Protein 3CP3 (pdb70)

Organism: Corynebacterium diphtheriae (strain ATCC 700971 / NCTC 13129 / Biotype gravis) (NCBI:txid257309)

Foldseek 3Di:
DQKDWDDQVVQVVVVQVDQKKKKWWDQVPDIDIDIFGWHWDDPDPAIKIKTKDLPPPPPPNIFQWIKIKDWDVPLIKMKIFTWGKAWDDPPVVQVVRVVRDGDDDDPPRDITMIMTGTPDMIMMGGD

InterPro domains:
  IPR012349 FMN-binding split barrel [G3DSA:2.30.110.10] (1-145)
  IPR024747 Pyridoxamine 5'-phosphate oxidase-related [PF12900] (14-134)

Sequence (127 aa):
DPITILDSSDSLSRLSSSESVGRLVVHRRKDDDLDIFPVNNFVLDYYSAEQQPRVYFRTATKLFSVNLNSDVLFEVDRFDEGWSVVLKGNAYVVVRRDTEEARHADTLGLKPWLPTLKYNFVRIDVREEVSGRAFV

B-factor: mean 38.88, std 10.43, range [19.81, 74.17]

CATH classification: 2.30.110.10

Solvent-accessible surface area: 7978 Å² total; per-residue (Å²): 180,86,87,75,129,20,93,63,84,45,0,14,67,70,0,62,84,32,44,66,0,78,0,30,2,43,149,176,138,111,114,78,96,11,91,18,56,3,25,28,5,128,87,52,171,115,21,40,0,0,0,24,20,46,105,189,81,23,33,143,89,30,66,39,50,4,60,0,30,1,48,144,132,144,135,10,35,9,0,22,0,82,0,37,2,66,38,6,182,81,94,106,22,40,141,48,0,82,105,52,59,16,104,122,84,131,132,122,91,179,75,72,13,0,36,0,53,12,124,85,40,51,2,95,17,54,144

Nearest PDB structures (foldseek):
  3cp3-assembly1_A-2  TM=1.008E+00  e=2.432E-24  Corynebacterium diphtheriae NCTC 13129
  3fkh-assembly2_C  TM=8.692E-01  e=9.782E-15  Corynebacterium glutamicum ATCC 13032
  3fkh-assembly2_D  TM=8.714E-01  e=2.979E-14  Corynebacterium glutamicum ATCC 13032
  6eci-assembly6_L  TM=8.674E-01  e=3.032E-10  Mycolicibacterium smegmatis MC2 155
  6eci-assembly4_H  TM=8.537E-01  e=1.840E-09  Mycolicibacterium smegmatis MC2 155

Structure (mmCIF, N/CA/C/O backbone):
data_3CP3
#
_entry.id   3CP3
#
_cell.length_a   59.374
_cell.length_b   59.374
_cell.length_c   98.948
_cell.angle_alpha   90.00
_cell.angle_beta   90.00
_cell.angle_gamma   90.00
#
_symmetry.space_group_name_H-M   'I 41'
#
loop_
_entity.id
_entity.type
_entity.pdbx_description
1 polymer 'Uncharacterized protein'
2 non-polymer 'ACETIC ACID'
3 water water
#
loop_
_atom_site.group_PDB
_atom_site.id
_atom_site.type_symbol
_atom_site.label_atom_id
_atom_site.label_alt_id
_atom_site.label_comp_id
_atom_site.label_asym_id
_atom_site.label_entity_id
_atom_site.label_seq_id
_atom_site.pdbx_PDB_ins_code
_atom_site.Cartn_x
_atom_site.Cartn_y
_atom_site.Cartn_z
_atom_site.occupancy
_atom_site.B_iso_or_equiv
_atom_site.auth_seq_id
_atom_site.auth_comp_id
_atom_site.auth_asym_id
_atom_site.auth_atom_id
_atom_site.pdbx_PDB_model_num
ATOM 1 N N . ASP A 1 10 ? 4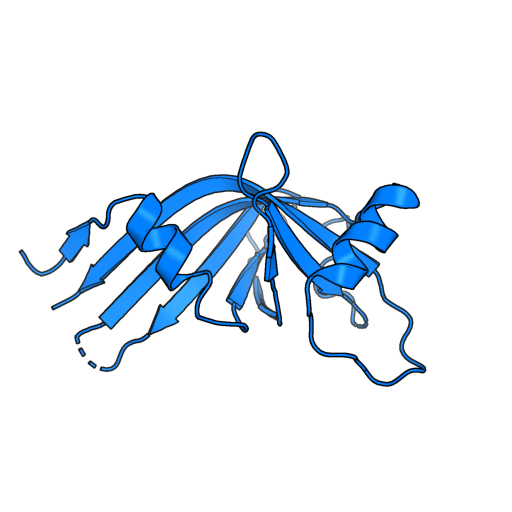1.117 14.043 21.674 1.00 62.78 7 ASP A N 1
ATOM 2 C CA . ASP A 1 10 ? 41.026 14.425 20.222 1.00 62.80 7 ASP A CA 1
ATOM 3 C C . ASP A 1 10 ? 42.198 13.833 19.451 1.00 61.84 7 ASP A C 1
ATOM 4 O O . ASP A 1 10 ? 41.983 13.131 18.456 1.00 62.11 7 ASP A O 1
ATOM 9 N N . PRO A 1 11 ? 43.446 14.119 19.900 1.00 60.87 8 PRO A N 1
ATOM 10 C CA . PRO A 1 11 ? 44.589 13.526 19.208 1.00 59.48 8 PRO A CA 1
ATOM 11 C C . PRO A 1 11 ? 44.824 12.050 19.561 1.00 57.87 8 PRO A C 1
ATOM 12 O O . PRO A 1 11 ? 45.612 11.391 18.877 1.00 57.83 8 PRO A O 1
ATOM 16 N N . ILE A 1 12 ? 44.176 11.551 20.620 1.00 55.58 9 ILE A N 1
ATOM 17 C CA . ILE A 1 12 ? 44.335 10.155 21.036 1.00 53.17 9 ILE A CA 1
ATOM 18 C C . ILE A 1 12 ? 43.003 9.412 20.962 1.00 51.00 9 ILE A C 1
ATOM 19 O O . ILE A 1 12 ? 42.027 9.766 21.649 1.00 51.71 9 ILE A O 1
ATOM 24 N N . THR A 1 13 ? 42.968 8.394 20.099 1.00 47.15 10 THR A N 1
ATOM 25 C CA . THR A 1 13 ? 41.794 7.550 19.954 1.00 42.70 10 THR A CA 1
ATOM 26 C C . THR A 1 13 ? 42.137 6.312 20.736 1.00 40.13 10 THR A C 1
ATOM 27 O O . THR A 1 13 ? 43.226 5.748 20.583 1.00 38.42 10 THR A O 1
ATOM 31 N N . ILE A 1 14 ? 41.234 5.901 21.609 1.00 37.14 11 ILE A N 1
ATOM 32 C CA . ILE A 1 14 ? 41.427 4.656 22.326 1.00 35.40 11 ILE A CA 1
ATOM 33 C C . ILE A 1 14 ? 40.857 3.587 21.409 1.00 33.90 11 ILE A C 1
ATOM 34 O O . ILE A 1 14 ? 39.705 3.708 20.992 1.00 31.37 11 ILE A O 1
ATOM 39 N N . LEU A 1 15 ? 41.658 2.561 21.096 1.00 31.08 12 LEU A N 1
ATOM 40 C CA . LEU A 1 15 ? 41.172 1.451 20.264 1.00 30.41 12 LEU A CA 1
ATOM 41 C C . LEU A 1 15 ? 40.413 0.417 21.084 1.00 29.82 12 LEU A C 1
ATOM 42 O O . LEU A 1 15 ? 40.664 0.252 22.293 1.00 29.68 12 LEU A O 1
ATOM 47 N N . ASP A 1 16 ? 39.484 -0.280 20.440 1.00 29.76 13 ASP A N 1
ATOM 48 C CA . ASP A 1 16 ? 38.855 -1.427 21.087 1.00 29.43 13 ASP A CA 1
ATOM 49 C C . ASP A 1 16 ? 39.868 -2.601 21.203 1.00 29.77 13 ASP A C 1
ATOM 50 O O . ASP A 1 16 ? 40.885 -2.635 20.501 1.00 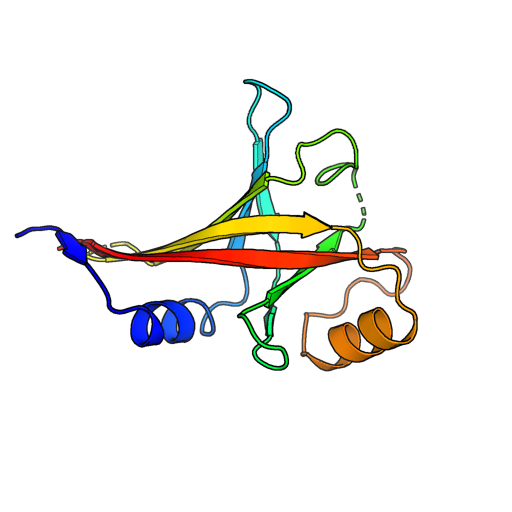29.28 13 ASP A O 1
ATOM 55 N N . SER A 1 17 ? 39.642 -3.495 22.167 1.00 29.42 14 SER A N 1
ATOM 56 C CA . SER A 1 17 ? 40.515 -4.654 22.398 1.00 30.04 14 SER A CA 1
ATOM 57 C C . SER A 1 17 ? 40.690 -5.552 21.152 1.00 28.33 14 SER A C 1
ATOM 58 O O . SER A 1 17 ? 41.800 -5.964 20.838 1.00 29.42 14 SER A O 1
ATOM 61 N N . SER A 1 18 ? 39.613 -5.853 20.441 1.00 26.17 15 SER A N 1
ATOM 62 C CA . SER A 1 18 ? 39.721 -6.679 19.223 1.00 26.81 15 SER A CA 1
ATOM 63 C C . SER A 1 18 ? 40.591 -6.043 18.170 1.00 25.41 15 SER A C 1
ATOM 64 O O . SER A 1 18 ? 41.378 -6.719 17.531 1.00 25.76 15 SER A O 1
ATOM 67 N N . ASP A 1 19 ? 40.386 -4.747 17.931 1.00 24.85 16 ASP A N 1
ATOM 68 C CA . ASP A 1 19 ? 41.214 -3.974 16.983 1.00 24.40 16 ASP A CA 1
ATOM 69 C C . ASP A 1 19 ? 42.675 -4.039 17.442 1.00 25.12 16 ASP A C 1
ATOM 70 O O . ASP A 1 19 ? 43.608 -4.329 16.665 1.00 24.29 16 ASP A O 1
ATOM 75 N N . SER A 1 20 ? 42.891 -3.721 18.707 1.00 25.44 17 SER A N 1
ATOM 76 C CA . SER A 1 20 ? 44.222 -3.756 19.300 1.00 25.89 17 SER A CA 1
ATOM 77 C C . SER A 1 20 ? 44.949 -5.079 19.087 1.00 25.37 17 SER A C 1
ATOM 78 O O . SER A 1 20 ? 46.126 -5.128 18.628 1.00 27.83 17 SER A O 1
ATOM 81 N N . LEU A 1 21 ? 44.276 -6.143 19.423 1.00 26.16 18 LEU A N 1
ATOM 82 C CA . LEU A 1 21 ? 44.880 -7.498 19.221 1.00 27.72 18 LEU A CA 1
ATOM 83 C C . LEU A 1 21 ? 45.077 -7.890 17.757 1.00 28.92 18 LEU A C 1
ATOM 84 O O . LEU A 1 21 ? 46.092 -8.529 17.425 1.00 30.38 18 LEU A O 1
ATOM 89 N N . SER A 1 22 ? 44.136 -7.527 16.871 1.00 27.69 19 SER A N 1
ATOM 90 C CA . SER A 1 22 ? 44.401 -7.757 15.442 1.00 26.49 19 SER A CA 1
ATOM 91 C C . SER A 1 22 ? 45.672 -7.007 15.003 1.00 26.72 19 SER A C 1
ATOM 92 O O . SER A 1 22 ? 46.566 -7.537 14.281 1.00 26.53 19 SER A O 1
ATOM 95 N N . ARG A 1 23 ? 45.792 -5.757 15.412 1.00 25.66 20 ARG A N 1
ATOM 96 C CA . ARG A 1 23 ? 46.930 -4.967 14.929 1.00 27.12 20 ARG A CA 1
ATOM 97 C C . ARG A 1 23 ? 48.232 -5.513 15.526 1.00 28.26 20 ARG A C 1
ATOM 98 O O . ARG A 1 23 ? 49.279 -5.619 14.851 1.00 29.79 20 ARG A O 1
ATOM 106 N N . LEU A 1 24 ? 48.183 -5.882 16.781 1.00 28.84 21 LEU A N 1
ATOM 107 C CA . LEU A 1 24 ? 49.393 -6.491 17.391 1.00 30.19 21 LEU A CA 1
ATOM 108 C C . LEU A 1 24 ? 49.811 -7.774 16.632 1.00 29.95 21 LEU A C 1
ATOM 109 O O . LEU A 1 24 ? 51.014 -7.979 16.346 1.00 30.68 21 LEU A O 1
ATOM 114 N N A SER A 1 25 ? 48.805 -8.594 16.312 0.60 29.75 22 SER A N 1
ATOM 115 N N B SER A 1 25 ? 48.845 -8.635 16.316 0.40 30.25 22 SER A N 1
ATOM 116 C CA A SER A 1 25 ? 48.902 -9.825 15.520 0.60 29.50 22 SER A CA 1
ATOM 117 C CA B SER A 1 25 ? 49.113 -9.845 15.536 0.40 30.43 22 SER A CA 1
ATOM 118 C C A SER A 1 25 ? 49.499 -9.665 14.113 0.60 30.19 22 SER A C 1
ATOM 119 C C B SER A 1 25 ? 49.754 -9.588 14.170 0.40 30.52 22 SER A C 1
ATOM 120 O O A SER A 1 25 ? 50.003 -10.642 13.539 0.60 30.07 22 SER A O 1
ATOM 121 O O B SER A 1 25 ? 50.560 -10.403 13.688 0.40 30.08 22 SER A O 1
ATOM 126 N N . SER A 1 26 ? 49.431 -8.446 13.555 1.00 29.77 23 SER A N 1
ATOM 127 C CA . SER A 1 26 ? 49.933 -8.183 12.233 1.00 28.29 23 SER A CA 1
ATOM 128 C C . SER A 1 26 ? 51.443 -7.913 12.245 1.00 29.08 23 SER A C 1
ATOM 129 O O . SER A 1 26 ? 52.024 -7.780 11.208 1.00 27.97 23 SER A O 1
ATOM 132 N N . GLU A 1 27 ? 52.062 -7.769 13.405 1.00 28.43 24 GLU A N 1
ATOM 133 C CA . GLU A 1 27 ? 53.492 -7.515 13.443 1.00 29.13 24 GLU A CA 1
ATOM 134 C C . GLU A 1 27 ? 54.132 -8.813 13.964 1.00 29.08 24 GLU A C 1
ATOM 135 O O . GLU A 1 27 ? 53.471 -9.631 14.588 1.00 27.36 24 GLU A O 1
ATOM 141 N N . SER A 1 28 ? 55.418 -9.003 13.703 1.00 28.88 25 SER A N 1
ATOM 142 C CA . SER A 1 28 ? 56.105 -10.162 14.279 1.00 29.92 25 SER A CA 1
ATOM 143 C C . SER A 1 28 ? 57.234 -9.773 15.236 1.00 30.35 25 SER A C 1
ATOM 144 O O . SER A 1 28 ? 57.816 -10.657 15.867 1.00 30.56 25 SER A O 1
ATOM 147 N N . VAL A 1 29 ? 57.515 -8.478 15.352 1.00 29.81 26 VAL A N 1
ATOM 148 C CA . VAL A 1 29 ? 58.492 -7.956 16.322 1.00 31.05 26 VAL A CA 1
ATOM 149 C C . VAL A 1 29 ? 57.805 -7.073 17.341 1.00 30.67 26 VAL A C 1
ATOM 150 O O . VAL A 1 29 ? 57.064 -6.171 16.967 1.00 30.12 26 VAL A O 1
ATOM 154 N N . GLY A 1 30 ? 58.064 -7.339 18.628 1.00 27.40 27 GLY A N 1
ATOM 155 C CA . GLY A 1 30 ? 57.534 -6.489 19.722 1.00 27.73 27 GLY A CA 1
ATOM 156 C C . GLY A 1 30 ? 58.600 -6.217 20.769 1.00 28.60 27 GLY A C 1
ATOM 157 O O . GLY A 1 30 ? 59.726 -6.760 20.682 1.00 27.23 27 GLY A O 1
ATOM 158 N N . ARG A 1 31 ? 58.282 -5.404 21.763 1.00 26.68 28 ARG A N 1
ATOM 159 C CA . ARG A 1 31 ? 59.261 -5.029 22.775 1.00 25.64 28 ARG A CA 1
ATOM 160 C C . ARG A 1 31 ? 58.800 -5.457 24.131 1.00 26.69 28 ARG A C 1
ATOM 161 O O . ARG A 1 31 ? 57.666 -5.176 24.535 1.00 26.68 28 ARG A O 1
ATOM 169 N N . LEU A 1 32 ? 59.689 -6.124 24.866 1.00 28.13 29 LEU A N 1
ATOM 170 C CA . LEU A 1 32 ? 59.353 -6.515 26.195 1.00 28.58 29 LEU A CA 1
ATOM 171 C C . LEU A 1 32 ? 59.934 -5.499 27.174 1.00 29.48 29 LEU A C 1
ATOM 172 O O . LEU A 1 32 ? 61.134 -5.198 27.133 1.00 27.77 29 LEU A O 1
ATOM 177 N N . VAL A 1 33 ? 59.104 -5.021 28.118 1.00 27.82 30 VAL A N 1
ATOM 178 C CA . VAL A 1 33 ? 59.659 -4.162 29.106 1.00 29.42 30 VAL A CA 1
ATOM 179 C C . VAL A 1 33 ? 59.715 -4.925 30.405 1.00 29.52 30 VAL A C 1
ATOM 180 O O . VAL A 1 33 ? 58.672 -5.401 30.902 1.00 28.82 30 VAL A O 1
ATOM 184 N N . VAL A 1 34 ? 60.911 -4.968 30.975 1.00 29.18 31 VAL A N 1
ATOM 185 C CA . VAL A 1 34 ? 61.141 -5.726 32.183 1.00 31.36 31 VAL A CA 1
ATOM 186 C C . VAL A 1 34 ? 61.708 -4.851 33.257 1.00 32.99 31 VAL A C 1
ATOM 187 O O . VAL A 1 34 ? 62.170 -3.723 32.999 1.00 32.81 31 VAL A O 1
ATOM 191 N N . HIS A 1 35 ? 61.620 -5.360 34.473 1.00 34.96 32 HIS A N 1
ATOM 192 C CA . HIS A 1 35 ? 62.166 -4.652 35.588 1.00 38.31 32 HIS A CA 1
ATOM 193 C C . HIS A 1 35 ? 62.552 -5.512 36.706 1.00 39.66 32 HIS A C 1
ATOM 194 O O . HIS A 1 35 ? 61.893 -6.527 36.985 1.00 39.33 32 HIS A O 1
ATOM 201 N N A ARG A 1 36 ? 63.662 -5.154 37.351 0.50 40.57 33 ARG A N 1
ATOM 202 N N B ARG A 1 36 ? 63.676 -5.122 37.303 0.50 40.70 33 ARG A N 1
ATOM 203 C CA A ARG A 1 36 ? 64.003 -5.678 38.681 0.50 41.22 33 ARG A CA 1
ATOM 204 C CA B ARG A 1 36 ? 64.093 -5.560 38.625 0.50 41.54 33 ARG A CA 1
ATOM 205 C C A ARG A 1 36 ? 64.020 -4.454 39.608 0.50 42.31 33 ARG A C 1
ATOM 206 C C B ARG A 1 36 ? 63.959 -4.320 39.521 0.50 42.44 33 ARG A C 1
ATOM 207 O O A ARG A 1 36 ? 64.947 -3.622 39.568 0.50 42.24 33 ARG A O 1
ATOM 208 O O B ARG A 1 36 ? 64.732 -3.347 39.393 0.50 41.94 33 ARG A O 1
ATOM 223 N N . LYS A 1 37 ? 62.944 -4.326 40.386 1.00 42.60 34 LYS A N 1
ATOM 224 C CA . LYS A 1 37 ? 62.620 -3.115 41.166 1.00 43.57 34 LYS A CA 1
ATOM 225 C C . LYS A 1 37 ? 62.514 -1.914 40.230 1.00 43.98 34 LYS A C 1
ATOM 226 O O . LYS A 1 37 ? 61.694 -1.923 39.291 1.00 45.02 34 LYS A O 1
ATOM 232 N N . ASP A 1 38 ? 63.357 -0.903 40.442 1.00 43.45 35 ASP A N 1
ATOM 233 C CA . ASP A 1 38 ? 63.325 0.310 39.614 1.00 43.60 35 ASP A CA 1
ATOM 234 C C . ASP A 1 38 ? 64.260 0.352 38.401 1.00 41.60 35 ASP A C 1
ATOM 235 O O . ASP A 1 38 ? 64.183 1.314 37.593 1.00 42.43 35 ASP A O 1
ATOM 240 N N A ASP A 1 39 ? 65.208 -0.583 38.316 0.50 39.78 36 ASP A N 1
ATOM 241 N N B ASP A 1 39 ? 65.103 -0.679 38.265 0.50 39.49 36 ASP A N 1
ATOM 242 C CA A ASP A 1 39 ? 65.924 -0.662 37.070 0.50 37.40 36 ASP A CA 1
ATOM 243 C CA B ASP A 1 39 ? 66.001 -0.858 37.126 0.50 36.91 36 ASP A CA 1
ATOM 244 C C A ASP A 1 39 ? 64.976 -1.289 36.092 0.50 35.38 36 ASP A C 1
ATOM 245 C C B ASP A 1 39 ? 65.221 -1.465 35.947 0.50 35.0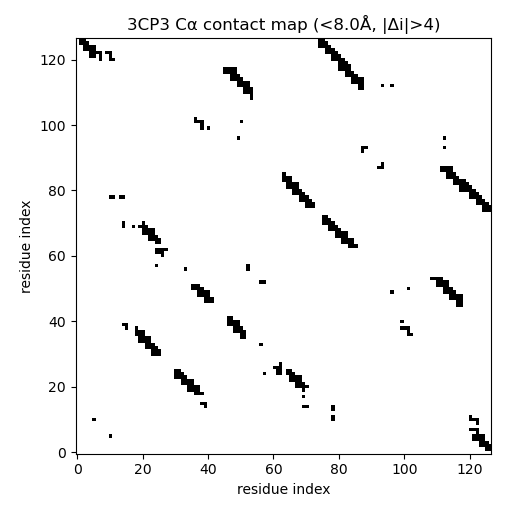6 36 ASP A C 1
ATOM 246 O O A ASP A 1 39 ? 64.319 -2.302 36.406 0.50 34.83 36 ASP A O 1
ATOM 247 O O B ASP A 1 39 ? 64.921 -2.674 35.973 0.50 34.60 36 ASP A O 1
ATOM 256 N N . LEU A 1 40 ? 64.887 -0.646 34.936 1.00 32.78 37 LEU A N 1
ATOM 257 C CA . LEU A 1 40 ? 64.061 -1.100 33.809 1.00 31.72 37 LEU A CA 1
ATOM 258 C C . LEU A 1 40 ? 64.944 -1.455 32.632 1.00 29.53 37 LEU A C 1
ATOM 259 O O . LEU A 1 40 ? 66.036 -0.880 32.481 1.00 27.54 37 LEU A O 1
ATOM 264 N N . ASP A 1 41 ? 64.462 -2.340 31.768 1.00 28.61 38 ASP A N 1
ATOM 265 C CA . ASP A 1 41 ? 65.098 -2.545 30.467 1.00 28.16 38 ASP A CA 1
ATOM 266 C C . ASP A 1 41 ? 64.039 -2.902 29.491 1.00 26.72 38 ASP A C 1
ATOM 267 O O . ASP A 1 41 ? 62.888 -3.159 29.866 1.00 25.60 38 ASP A O 1
ATOM 272 N N . ILE A 1 42 ? 64.406 -2.860 28.230 1.00 26.36 39 ILE A N 1
ATOM 273 C CA . ILE A 1 42 ? 63.498 -3.124 27.186 1.00 26.93 39 ILE A CA 1
ATOM 274 C C . ILE A 1 42 ? 64.272 -3.712 25.999 1.00 29.30 39 ILE A C 1
ATOM 275 O O . ILE A 1 42 ? 65.400 -3.281 25.687 1.00 27.91 39 ILE A O 1
ATOM 280 N N . PHE A 1 43 ? 63.671 -4.722 25.370 1.00 30.15 40 PHE A N 1
ATOM 281 C CA . PHE A 1 43 ? 64.318 -5.315 24.227 1.00 32.38 40 PHE A CA 1
ATOM 282 C C . PHE A 1 43 ? 63.316 -5.901 23.252 1.00 31.06 40 PHE A C 1
ATOM 283 O O . PHE A 1 43 ? 62.280 -6.394 23.653 1.00 32.35 40 PHE A O 1
ATOM 291 N N . PRO A 1 44 ? 63.642 -5.856 21.968 1.00 30.90 41 PRO A N 1
ATOM 292 C CA . PRO A 1 44 ? 62.733 -6.345 20.923 1.00 30.24 41 PRO A CA 1
ATOM 293 C C . PRO A 1 44 ? 62.832 -7.863 20.828 1.00 29.58 41 PRO A C 1
ATOM 294 O O . PRO A 1 44 ? 63.910 -8.426 21.107 1.00 27.11 41 PRO A O 1
ATOM 298 N N . VAL A 1 45 ? 61.734 -8.517 20.499 1.00 27.19 42 VAL A N 1
ATOM 299 C CA . VAL A 1 45 ? 61.764 -9.966 20.298 1.00 28.95 42 VAL A CA 1
ATOM 300 C C . VAL A 1 45 ? 60.827 -10.265 19.165 1.00 29.43 42 VAL A C 1
ATOM 301 O O . VAL A 1 45 ? 59.901 -9.477 18.927 1.00 28.20 42 VAL A O 1
ATOM 305 N N A ASN A 1 46 ? 61.068 -11.359 18.435 0.50 29.01 43 ASN A N 1
ATOM 306 N N B ASN A 1 46 ? 61.053 -11.403 18.509 0.50 28.79 43 ASN A N 1
ATOM 307 C CA A ASN A 1 46 ? 60.045 -11.920 17.531 0.50 28.91 43 ASN A CA 1
ATOM 308 C CA B ASN A 1 46 ? 60.084 -12.023 17.604 0.50 28.52 43 ASN A CA 1
ATOM 309 C C A ASN A 1 46 ? 59.036 -12.697 18.402 0.50 28.56 43 ASN A C 1
ATOM 310 C C B ASN A 1 46 ? 59.018 -12.717 18.471 0.50 28.30 43 ASN A C 1
ATOM 311 O O A ASN A 1 46 ? 59.420 -13.508 19.268 0.50 28.43 43 ASN A O 1
ATOM 312 O O B ASN A 1 46 ? 59.335 -13.471 19.415 0.50 27.87 43 ASN A O 1
ATOM 321 N N . PHE A 1 47 ? 57.750 -12.460 18.189 1.00 27.82 44 PHE A N 1
ATOM 322 C CA . PHE A 1 47 ? 56.693 -13.035 19.047 1.00 28.14 44 PHE A CA 1
ATOM 323 C C . PHE A 1 47 ? 55.573 -13.578 18.145 1.00 28.40 44 PHE A C 1
ATOM 324 O O . PHE A 1 47 ? 55.468 -13.227 16.952 1.00 28.23 44 PHE A O 1
ATOM 332 N N . VAL A 1 48 ? 54.692 -14.363 18.739 1.00 28.86 45 VAL A N 1
ATOM 333 C CA . VAL A 1 48 ? 53.424 -14.681 18.113 1.00 29.47 45 VAL A CA 1
ATOM 334 C C . VAL A 1 48 ? 52.353 -14.526 19.186 1.00 31.86 45 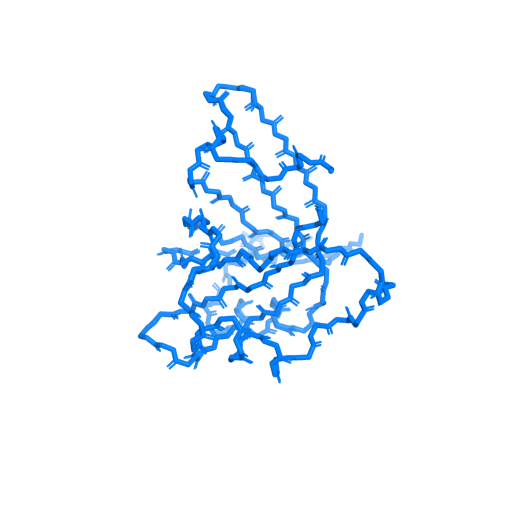VAL A C 1
ATOM 335 O O . VAL A 1 48 ? 52.607 -14.783 20.372 1.00 29.75 45 VAL A O 1
ATOM 339 N N . LEU A 1 49 ? 51.170 -14.092 18.757 1.00 32.69 46 LEU A N 1
ATOM 340 C CA . LEU A 1 49 ? 49.994 -14.035 19.602 1.00 36.01 46 LEU A CA 1
ATOM 341 C C . LEU A 1 49 ? 49.207 -15.341 19.476 1.00 37.19 46 LEU A C 1
ATOM 342 O O . LEU A 1 49 ? 48.875 -1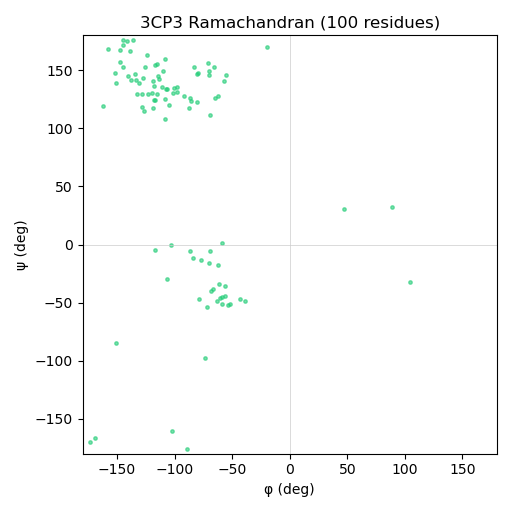5.757 18.367 1.00 36.96 46 LEU A O 1
ATOM 347 N N . ASP A 1 50 ? 48.901 -15.964 20.606 1.00 39.81 47 ASP A N 1
ATOM 348 C CA . ASP A 1 50 ? 48.163 -17.234 20.660 1.00 43.52 47 ASP A CA 1
ATOM 349 C C . ASP A 1 50 ? 46.810 -16.988 21.339 1.00 45.55 47 ASP A C 1
ATOM 350 O O . ASP A 1 50 ? 46.746 -16.403 22.413 1.00 46.23 47 ASP A O 1
ATOM 355 N N A TYR A 1 51 ? 45.747 -17.500 20.724 0.50 47.18 48 TYR A N 1
ATOM 356 N N B TYR A 1 51 ? 45.731 -17.354 20.668 0.50 47.44 48 TYR A N 1
ATOM 357 C CA A TYR A 1 51 ? 44.362 -17.294 21.184 0.50 48.67 48 TYR A CA 1
ATOM 358 C CA B TYR A 1 51 ? 44.410 -17.237 21.271 0.50 49.22 48 TYR A CA 1
ATOM 359 C C A TYR A 1 51 ? 43.690 -18.476 21.858 0.50 49.95 48 TYR A C 1
ATOM 360 C C B TYR A 1 51 ? 43.748 -18.610 21.256 0.50 50.20 48 TYR A C 1
ATOM 361 O O A TYR A 1 51 ? 42.557 -18.375 22.345 0.50 50.25 48 TYR A O 1
ATOM 362 O O B TYR A 1 51 ? 42.677 -18.785 20.668 0.50 50.41 48 TYR A O 1
ATOM 379 N N . SER A 1 52 ? 44.465 -19.555 21.893 1.00 50.99 49 SER A N 1
ATOM 380 C CA . SER A 1 52 ? 43.934 -20.895 22.118 1.00 52.66 49 SER A CA 1
ATOM 381 C C . SER A 1 52 ? 43.456 -21.204 23.548 1.00 54.29 49 SER A C 1
ATOM 382 O O . SER A 1 52 ? 42.803 -22.230 23.768 1.00 55.05 49 SER A O 1
ATOM 385 N N . ALA A 1 53 ? 43.782 -20.345 24.512 1.00 55.50 50 ALA A N 1
ATOM 386 C CA . ALA A 1 53 ? 43.362 -20.571 25.900 1.00 56.51 50 ALA A CA 1
ATOM 387 C C . ALA A 1 53 ? 42.163 -19.684 26.245 1.00 57.18 50 ALA A C 1
ATOM 388 O O . ALA A 1 53 ? 41.462 -19.213 25.339 1.00 58.26 50 ALA A O 1
ATOM 390 N N . GLU A 1 54 ? 41.919 -19.468 27.539 1.00 56.89 51 GLU A N 1
ATOM 391 C CA . GLU A 1 54 ? 40.817 -18.604 27.984 1.00 55.95 51 GLU A CA 1
ATOM 392 C C . GLU A 1 54 ? 41.152 -17.124 27.818 1.00 54.70 51 GLU A C 1
ATOM 393 O O . GLU A 1 54 ? 40.254 -16.282 27.747 1.00 55.59 51 GLU A O 1
ATOM 399 N N A GLN A 1 55 ? 42.444 -16.819 27.792 0.60 53.61 52 GLN A N 1
ATOM 400 N N B GLN A 1 55 ? 42.443 -16.835 27.701 0.40 53.32 52 GLN A N 1
ATOM 401 C CA A GLN A 1 55 ? 42.901 -15.448 27.615 0.60 52.01 52 GLN A CA 1
ATOM 402 C CA B GLN A 1 55 ? 42.956 -15.470 27.664 0.40 51.53 52 GLN A CA 1
ATOM 403 C C A GLN A 1 55 ? 43.994 -15.380 26.535 0.60 50.49 52 GLN A C 1
ATOM 404 C C B GLN A 1 55 ? 44.045 -15.375 26.577 0.40 50.18 52 GLN A C 1
ATOM 405 O O A GLN A 1 55 ? 44.586 -16.412 26.192 0.60 50.11 52 GLN A O 1
ATOM 406 O O B GLN A 1 55 ? 44.695 -16.384 26.282 0.40 49.95 52 GLN A O 1
ATOM 417 N N . PRO A 1 56 ? 44.227 -14.172 25.956 1.00 48.86 53 PRO A N 1
ATOM 418 C CA . PRO A 1 56 ? 45.315 -14.060 24.973 1.00 46.38 53 PRO A CA 1
ATOM 419 C C . PRO A 1 56 ? 46.673 -14.365 25.607 1.00 43.56 53 PRO A C 1
ATOM 420 O O . PRO A 1 56 ? 46.896 -14.054 26.776 1.00 42.64 53 PRO A O 1
ATOM 424 N N . ARG A 1 57 ? 47.555 -14.991 24.835 1.00 40.69 54 ARG A N 1
ATOM 425 C CA . ARG A 1 57 ? 48.905 -15.314 25.278 1.00 38.46 54 ARG A CA 1
ATOM 426 C C . ARG A 1 57 ? 49.884 -14.926 24.198 1.00 36.00 54 ARG A C 1
ATOM 427 O O . ARG A 1 57 ? 49.611 -15.1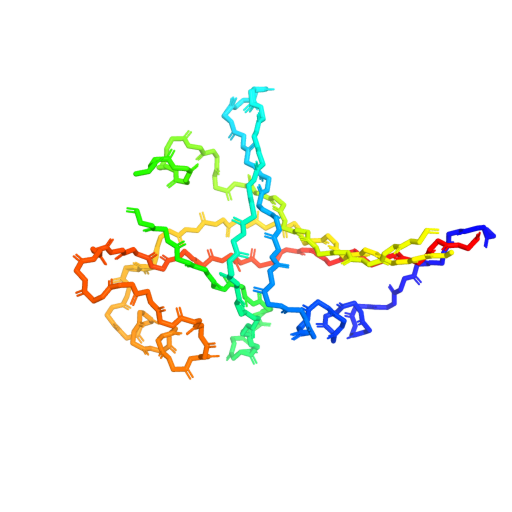28 23.024 1.00 35.13 54 ARG A O 1
ATOM 435 N N . VAL A 1 58 ? 51.037 -14.406 24.593 1.00 33.79 55 VAL A N 1
ATOM 436 C CA . VAL A 1 58 ? 52.150 -14.160 23.656 1.00 31.88 55 VAL A CA 1
ATOM 437 C C . VAL A 1 58 ? 53.277 -15.109 23.938 1.00 31.62 55 VAL A C 1
ATOM 438 O O . VAL A 1 58 ? 53.654 -15.276 25.115 1.00 30.81 55 VAL A O 1
ATOM 442 N N . TYR A 1 59 ? 53.848 -15.698 22.888 1.00 28.65 56 TYR A N 1
ATOM 443 C CA . TYR A 1 59 ? 55.082 -16.474 23.040 1.00 28.71 56 TYR A CA 1
ATOM 444 C C . TYR A 1 59 ? 56.224 -15.806 22.320 1.00 28.96 56 TYR A C 1
ATOM 445 O O . TYR A 1 59 ? 56.056 -15.291 21.200 1.00 27.74 56 TYR A O 1
ATOM 454 N N . PHE A 1 60 ? 57.401 -15.878 22.929 1.00 28.24 57 PHE A N 1
ATOM 455 C CA . PHE A 1 60 ? 58.635 -15.507 22.282 1.00 29.33 57 PHE A CA 1
ATOM 456 C C . PHE A 1 60 ? 59.748 -16.431 22.780 1.00 31.53 57 PHE A C 1
ATOM 457 O O . PHE A 1 60 ? 59.505 -17.287 23.622 1.00 30.61 57 PHE A O 1
ATOM 465 N N . ARG A 1 61 ? 60.926 -16.351 22.167 1.00 33.81 58 ARG A N 1
ATOM 466 C CA . ARG A 1 61 ? 62.049 -17.158 22.550 1.00 37.20 58 ARG A CA 1
ATOM 467 C C . ARG A 1 61 ? 63.115 -16.353 23.192 1.00 38.54 58 ARG A C 1
ATOM 468 O O . ARG A 1 61 ? 63.314 -15.224 22.824 1.00 37.39 58 ARG A O 1
ATOM 476 N N . THR A 1 62 ? 63.845 -16.982 24.110 1.00 41.49 59 THR A N 1
ATOM 477 C CA . THR A 1 62 ? 65.033 -16.397 24.700 1.00 44.89 59 THR A CA 1
ATOM 478 C C . THR A 1 62 ? 66.207 -17.362 24.550 1.00 46.16 59 THR A C 1
ATOM 479 O O . THR A 1 62 ? 66.163 -18.487 25.073 1.00 46.54 59 THR A O 1
ATOM 483 N N . ALA A 1 63 ? 67.221 -16.958 23.781 1.00 47.12 60 ALA A N 1
ATOM 484 C CA . ALA A 1 63 ? 68.474 -17.706 23.762 1.00 47.96 60 ALA A CA 1
ATOM 485 C C . ALA A 1 63 ? 69.225 -17.463 25.052 1.00 47.95 60 ALA A C 1
ATOM 486 O O . ALA A 1 63 ? 69.658 -18.417 25.660 1.00 49.50 60 ALA A O 1
ATOM 488 N N . THR A 1 66 ? 72.438 -15.037 26.790 1.00 61.11 63 THR A N 1
ATOM 489 C CA . THR A 1 66 ? 71.933 -13.672 26.566 1.00 60.92 63 THR A CA 1
ATOM 490 C C . THR A 1 66 ? 71.385 -12.991 27.821 1.00 60.79 63 THR A C 1
ATOM 491 O O . THR A 1 66 ? 71.471 -11.761 27.932 1.00 61.61 63 THR A O 1
ATOM 495 N N . LYS A 1 67 ? 70.810 -13.769 28.749 1.00 59.95 64 LYS A N 1
ATOM 496 C CA . LYS A 1 67 ? 70.329 -13.242 30.051 1.00 58.70 64 LYS A CA 1
ATOM 497 C C . LYS A 1 67 ? 69.484 -11.960 29.938 1.00 57.44 64 LYS A C 1
ATOM 498 O O . LYS A 1 67 ? 69.488 -11.114 30.851 1.00 57.89 64 LYS A O 1
ATOM 504 N N . LEU A 1 68 ? 68.763 -11.823 28.824 1.00 55.14 65 LEU A N 1
ATOM 505 C CA . LEU A 1 68 ? 67.822 -10.727 28.634 1.00 53.18 65 LEU A CA 1
ATOM 506 C C . LEU A 1 68 ? 66.568 -10.871 29.500 1.00 52.17 65 LEU A C 1
ATOM 507 O O . LEU A 1 68 ? 66.215 -9.913 30.202 1.00 52.15 65 LEU A O 1
ATOM 512 N N . PHE A 1 69 ? 65.875 -12.017 29.415 1.00 49.80 66 PHE A N 1
ATOM 513 C CA . PHE A 1 69 ? 64.775 -12.328 30.358 1.00 47.98 66 PHE A CA 1
ATOM 514 C C . PHE A 1 69 ? 65.221 -13.433 31.306 1.00 46.57 66 PHE A C 1
ATOM 515 O O . PHE A 1 69 ? 65.379 -14.556 30.896 1.00 47.42 66 PHE A O 1
ATOM 523 N N . SER A 1 70 ? 65.463 -13.061 32.554 1.00 44.26 67 SER A N 1
ATOM 524 C CA . SER A 1 70 ? 66.066 -13.903 33.577 1.00 43.11 67 SER A CA 1
ATOM 525 C C . SER A 1 70 ? 65.018 -14.134 34.681 1.00 41.72 67 SER A C 1
ATOM 526 O O . SER A 1 70 ? 64.142 -13.301 34.855 1.00 40.29 67 SER A O 1
ATOM 529 N N . VAL A 1 71 ? 65.119 -15.223 35.452 1.00 41.41 68 VAL A N 1
ATOM 530 C CA . VAL A 1 71 ? 64.143 -15.447 36.533 1.00 40.24 68 VAL A CA 1
ATOM 531 C C . VAL A 1 71 ? 64.142 -14.374 37.634 1.00 41.05 68 VAL A C 1
ATOM 532 O O . VAL A 1 71 ? 63.165 -14.270 38.399 1.00 39.56 68 VAL A O 1
ATOM 536 N N . ASN A 1 72 ? 65.219 -13.575 37.722 1.00 40.73 69 ASN A N 1
ATOM 537 C CA . ASN A 1 72 ? 65.286 -12.506 38.750 1.00 40.94 69 ASN A CA 1
ATOM 538 C C . ASN A 1 72 ? 64.615 -11.226 38.354 1.00 39.76 69 ASN A C 1
ATOM 539 O O . ASN A 1 72 ? 64.454 -10.341 39.175 1.00 40.98 69 ASN A O 1
ATOM 544 N N . LEU A 1 73 ? 64.260 -11.102 37.080 1.00 38.27 70 LEU A N 1
ATOM 545 C CA . LEU A 1 73 ? 63.362 -10.024 36.648 1.00 36.6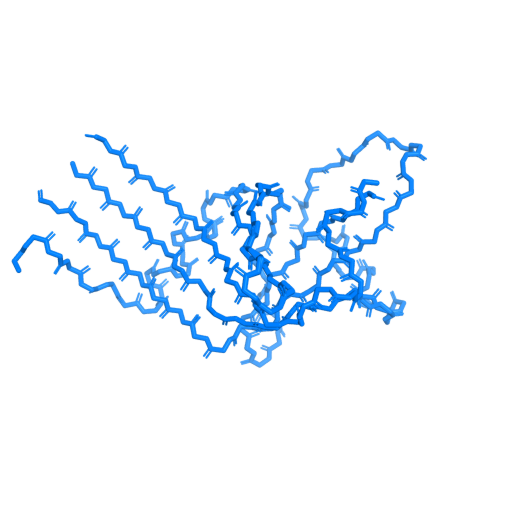6 70 LEU A CA 1
ATOM 546 C C . LEU A 1 73 ? 61.964 -10.337 37.195 1.00 35.61 70 LEU A C 1
ATOM 547 O O . LEU A 1 73 ? 61.593 -11.479 37.384 1.00 35.61 70 LEU A O 1
ATOM 552 N N . ASN A 1 74 ? 61.232 -9.312 37.537 1.00 34.21 71 ASN A N 1
ATOM 553 C CA . ASN A 1 74 ? 59.865 -9.535 37.925 1.00 33.50 71 ASN A CA 1
ATOM 554 C C . ASN A 1 74 ? 59.137 -10.306 36.778 1.00 31.50 71 ASN A C 1
ATOM 555 O O . ASN A 1 74 ? 59.417 -10.081 35.606 1.00 30.95 71 ASN A O 1
ATOM 560 N N . SER A 1 75 ? 58.192 -11.176 37.112 1.00 28.60 72 SER A N 1
ATOM 561 C CA . SER A 1 75 ? 57.378 -11.793 36.053 1.00 27.46 72 SER A CA 1
ATOM 562 C C . SER A 1 75 ? 56.436 -10.774 35.421 1.00 28.51 72 SER A C 1
ATOM 563 O O . SER A 1 75 ? 55.945 -10.961 34.291 1.00 27.89 72 SER A O 1
ATOM 566 N N . ASP A 1 76 ? 56.244 -9.630 36.097 1.00 28.68 73 ASP A N 1
ATOM 567 C CA . ASP A 1 76 ? 55.345 -8.580 35.628 1.00 28.42 73 ASP A CA 1
ATOM 568 C C . ASP A 1 76 ? 56.062 -7.742 34.558 1.00 28.41 73 ASP A C 1
ATOM 569 O O . ASP A 1 76 ? 57.161 -7.191 34.795 1.00 25.85 73 ASP A O 1
ATOM 574 N N . VAL A 1 77 ? 55.445 -7.684 33.377 1.00 26.45 74 VAL A N 1
ATOM 575 C CA . VAL A 1 77 ? 56.081 -7.109 32.184 1.00 27.77 74 VAL A CA 1
ATOM 576 C C . VAL A 1 77 ? 55.075 -6.265 31.419 1.00 28.94 74 VAL A C 1
ATOM 577 O O . VAL A 1 77 ? 53.844 -6.349 31.652 1.00 29.27 74 VAL A O 1
ATOM 581 N N . LEU A 1 78 ? 55.578 -5.467 30.476 1.00 29.26 75 LEU A N 1
ATOM 582 C CA . LEU A 1 78 ? 54.727 -4.953 29.438 1.00 27.21 75 LEU A CA 1
ATOM 583 C C . LEU A 1 78 ? 55.237 -5.495 28.146 1.00 28.52 75 LEU A C 1
ATOM 584 O O . LEU A 1 78 ? 56.430 -5.793 28.030 1.00 28.71 75 LEU A O 1
ATOM 589 N N . PHE A 1 79 ? 54.362 -5.586 27.168 1.00 27.74 76 PHE A N 1
ATOM 590 C CA . PHE A 1 79 ? 54.738 -5.959 25.813 1.00 29.58 76 PHE A CA 1
ATOM 591 C C . PHE A 1 79 ? 54.096 -4.976 24.859 1.00 29.38 76 PHE A C 1
ATOM 592 O O . PHE A 1 79 ? 52.858 -4.721 24.924 1.00 30.62 76 PHE A O 1
ATOM 600 N N . GLU A 1 80 ? 54.901 -4.416 23.960 1.00 29.49 77 GLU A N 1
ATOM 601 C CA . GLU A 1 80 ? 54.467 -3.342 23.133 1.00 28.74 77 GLU A CA 1
ATOM 602 C C . GLU A 1 80 ? 54.795 -3.576 21.663 1.00 32.60 77 GLU A C 1
ATOM 603 O O . GLU A 1 80 ? 55.884 -4.051 21.296 1.00 31.66 77 GLU A O 1
ATOM 609 N N . VAL A 1 81 ? 53.828 -3.210 20.833 1.00 34.72 78 VAL A N 1
ATOM 610 C CA . VAL A 1 81 ? 53.988 -3.150 19.380 1.00 38.86 78 VAL A CA 1
ATOM 611 C C . VAL A 1 81 ? 53.528 -1.751 18.948 1.00 39.13 78 VAL A C 1
ATOM 612 O O . VAL A 1 81 ? 52.604 -1.162 19.552 1.00 36.08 78 VAL A O 1
ATOM 616 N N . ASP A 1 82 ? 54.182 -1.137 17.947 1.00 39.35 79 ASP A N 1
ATOM 617 C CA . ASP A 1 82 ? 53.704 0.115 17.375 1.00 38.72 79 ASP A CA 1
ATOM 618 C C . ASP A 1 82 ? 53.960 0.242 15.867 1.00 41.34 79 ASP A C 1
ATOM 619 O O . ASP A 1 82 ? 54.548 -0.687 15.277 1.00 40.96 79 ASP A O 1
ATOM 624 N N . ARG A 1 83 ? 53.444 1.356 15.319 1.00 43.44 80 ARG A N 1
ATOM 625 C CA . ARG A 1 83 ? 53.671 1.888 13.933 1.00 45.11 80 ARG A CA 1
ATOM 626 C C . ARG A 1 83 ? 53.298 3.337 13.811 1.00 47.82 80 ARG A C 1
ATOM 627 O O . ARG A 1 83 ? 52.125 3.742 13.959 1.00 47.70 80 ARG A O 1
ATOM 635 N N . PHE A 1 84 ? 54.301 4.131 13.462 1.00 49.67 81 PHE A N 1
ATOM 636 C CA . PHE A 1 84 ? 54.233 5.533 13.679 1.00 52.54 81 PHE A CA 1
ATOM 637 C C . PHE A 1 84 ? 54.867 6.247 12.475 1.00 54.43 81 PHE A C 1
ATOM 638 O O . PHE A 1 84 ? 55.371 5.579 11.547 1.00 55.43 81 PHE A O 1
ATOM 646 N N . ASP A 1 85 ? 54.799 7.583 12.473 1.00 55.82 82 ASP A N 1
ATOM 647 C CA . ASP A 1 85 ? 55.150 8.425 11.321 1.00 57.01 82 ASP A CA 1
ATOM 648 C C . ASP A 1 85 ? 55.651 9.800 11.751 1.00 57.41 82 ASP A C 1
ATOM 649 O O . ASP A 1 85 ? 55.086 10.819 11.319 1.00 57.44 82 ASP A O 1
ATOM 654 N N . GLU A 1 88 ? 50.785 10.487 11.748 1.00 43.76 85 GLU A N 1
ATOM 655 C CA . GLU A 1 88 ? 49.928 9.638 12.613 1.00 43.82 85 GLU A CA 1
ATOM 656 C C . GLU A 1 88 ? 50.609 8.339 13.049 1.00 42.21 85 GLU A C 1
ATOM 657 O O . GLU A 1 88 ? 51.667 8.003 12.531 1.00 43.11 85 GLU A O 1
ATOM 663 N N . GLY A 1 89 ? 50.008 7.601 13.996 1.00 40.00 86 GLY A N 1
ATOM 664 C CA . GLY A 1 89 ? 50.403 6.197 14.237 1.00 36.78 86 GLY A CA 1
ATOM 665 C C . GLY A 1 89 ? 49.516 5.454 15.251 1.00 34.60 86 GLY A C 1
ATOM 666 O O . GLY A 1 89 ? 48.474 5.960 15.652 1.00 35.54 86 GLY A O 1
ATOM 667 N N . TRP A 1 90 ? 49.941 4.273 15.666 1.00 33.65 87 TRP A N 1
ATOM 668 C CA . TRP A 1 90 ? 49.239 3.476 16.705 1.00 32.33 87 TRP A CA 1
ATOM 669 C C . TRP A 1 90 ? 50.232 2.683 17.518 1.00 32.55 87 TRP A C 1
ATOM 670 O O . TRP A 1 90 ? 51.374 2.412 17.058 1.00 34.31 87 TRP A O 1
ATOM 681 N N . SER A 1 91 ? 49.824 2.319 18.736 1.00 31.38 88 SER A N 1
ATOM 682 C CA . SER A 1 91 ? 50.592 1.396 19.561 1.00 30.51 88 SER A CA 1
ATOM 683 C C . SER A 1 91 ? 49.637 0.542 20.339 1.00 28.56 88 SER A C 1
ATOM 684 O O . SER A 1 91 ? 48.536 0.990 20.643 1.00 28.05 88 SER A O 1
ATOM 687 N N . VAL A 1 92 ? 50.068 -0.657 20.696 1.00 27.65 89 VAL A N 1
ATOM 688 C CA . VAL A 1 92 ? 49.283 -1.544 21.529 1.00 28.11 89 VAL A CA 1
ATOM 689 C C . VAL A 1 92 ? 50.256 -1.952 22.657 1.00 30.59 89 VAL A C 1
ATOM 690 O O . VAL A 1 92 ? 51.408 -2.329 22.350 1.00 31.07 89 VAL A O 1
ATOM 694 N N . VAL A 1 93 ? 49.793 -1.822 23.898 1.00 30.15 90 VAL A N 1
ATOM 695 C CA . VAL A 1 93 ? 50.565 -2.220 25.100 1.00 29.88 90 VAL A CA 1
ATOM 696 C C . VAL A 1 93 ? 49.791 -3.325 25.803 1.00 31.26 90 VAL A C 1
ATOM 697 O O . VAL A 1 93 ? 48.585 -3.154 26.202 1.00 29.64 90 VAL A O 1
ATOM 701 N N . LEU A 1 94 ? 50.465 -4.442 26.009 1.00 30.57 91 LEU A N 1
ATOM 702 C CA . LEU A 1 94 ? 49.912 -5.473 26.853 1.00 31.38 91 LEU A CA 1
ATOM 703 C C . LEU A 1 94 ? 50.553 -5.408 28.245 1.00 32.50 91 LEU A C 1
ATOM 704 O O . LEU A 1 94 ? 51.789 -5.231 28.362 1.00 32.94 91 LEU A O 1
ATOM 709 N N . LYS A 1 95 ? 49.735 -5.501 29.303 1.00 31.43 92 LYS A N 1
ATOM 710 C CA . LYS A 1 95 ? 50.266 -5.774 30.631 1.00 32.17 92 LYS A CA 1
ATOM 711 C C . LYS A 1 95 ? 50.121 -7.255 30.922 1.00 31.93 92 LYS A C 1
ATOM 712 O O . LYS A 1 95 ? 49.057 -7.817 30.673 1.00 32.24 92 LYS A O 1
ATOM 718 N N . GLY A 1 96 ? 51.168 -7.886 31.475 1.00 31.33 93 GLY A N 1
ATOM 719 C CA . GLY A 1 96 ? 51.020 -9.274 31.829 1.00 31.49 93 GLY A CA 1
ATOM 720 C C . GLY A 1 96 ? 52.126 -9.846 32.671 1.00 30.91 93 GLY A C 1
ATOM 721 O O . GLY A 1 96 ? 52.895 -9.096 33.290 1.00 31.14 93 GLY A O 1
ATOM 722 N N . ASN A 1 97 ? 52.129 -11.173 32.761 1.00 30.00 94 ASN A N 1
ATOM 723 C CA . ASN A 1 97 ? 53.155 -11.903 33.498 1.00 28.91 94 ASN A CA 1
ATOM 724 C C . ASN A 1 97 ? 53.828 -12.892 32.592 1.00 27.34 94 ASN A C 1
ATOM 725 O O . ASN A 1 97 ? 53.128 -13.659 31.872 1.00 26.72 94 ASN A O 1
ATOM 730 N N . ALA A 1 98 ? 55.168 -12.847 32.591 1.00 25.72 95 ALA A N 1
ATOM 731 C CA . ALA A 1 98 ? 55.944 -13.660 31.645 1.00 27.92 95 ALA A CA 1
ATOM 732 C C . ALA A 1 98 ? 56.610 -14.822 32.410 1.00 27.48 95 ALA A C 1
ATOM 733 O O . ALA A 1 98 ? 57.212 -14.604 33.494 1.00 26.85 95 ALA A O 1
ATOM 735 N N . TYR A 1 99 ? 56.515 -16.035 31.855 1.00 27.70 96 TYR A N 1
ATOM 736 C CA . TYR A 1 99 ? 57.148 -17.206 32.446 1.00 28.85 96 TYR A CA 1
ATOM 737 C C . TYR A 1 99 ? 57.792 -18.056 31.366 1.00 29.67 96 TYR A C 1
ATOM 738 O O . TYR A 1 99 ? 57.209 -18.203 30.295 1.00 29.91 96 TYR A O 1
ATOM 747 N N . VAL A 1 100 ? 58.965 -18.621 31.664 1.00 30.47 97 VAL A N 1
ATOM 748 C CA . VAL A 1 100 ? 59.542 -19.694 30.814 1.00 31.22 97 VAL A CA 1
ATOM 749 C C . VAL A 1 100 ? 58.562 -20.876 30.756 1.00 31.01 97 VAL A C 1
ATOM 750 O O . VAL A 1 100 ? 57.974 -21.203 31.765 1.00 30.02 97 VAL A O 1
ATOM 754 N N A VAL A 1 101 ? 58.404 -21.598 29.632 0.50 30.83 98 VAL A N 1
ATOM 755 N N B VAL A 1 101 ? 58.365 -21.374 29.533 0.50 30.24 98 VAL A N 1
ATOM 756 C CA A VAL A 1 101 ? 57.218 -22.542 29.433 0.50 30.67 98 VAL A CA 1
ATOM 757 C CA B VAL A 1 101 ? 57.480 -22.489 29.249 0.50 29.60 98 VAL A CA 1
ATOM 758 C C A VAL A 1 101 ? 57.035 -23.923 30.223 0.50 30.90 98 VAL A C 1
ATOM 759 C C B VAL A 1 101 ? 58.165 -23.766 29.706 0.50 29.51 98 VAL A C 1
ATOM 760 O O A VAL A 1 101 ? 55.926 -24.292 30.668 0.50 29.96 98 VAL A O 1
ATOM 761 O O B VAL A 1 101 ? 59.368 -23.948 29.461 0.50 28.02 98 VAL A O 1
ATOM 768 N N A ARG A 1 102 ? 58.097 -24.693 30.392 0.50 31.29 99 ARG A N 1
ATOM 769 N N B ARG A 1 102 ? 57.385 -24.609 30.404 0.50 30.09 99 ARG A N 1
ATOM 770 C CA A ARG A 1 102 ? 58.029 -25.917 31.238 0.50 31.09 99 ARG A CA 1
ATOM 771 C CA B ARG A 1 102 ? 57.893 -25.800 31.108 0.50 31.09 99 ARG A CA 1
ATOM 772 C C A ARG A 1 102 ? 57.195 -27.141 30.773 0.50 31.83 99 ARG A C 1
ATOM 773 C C B ARG A 1 102 ? 57.210 -27.074 30.671 0.50 31.71 99 ARG A C 1
ATOM 774 O O A ARG A 1 102 ? 57.721 -28.243 30.770 0.50 32.79 99 ARG A O 1
ATOM 775 O O B ARG A 1 102 ? 57.832 -28.111 30.587 0.50 32.79 99 ARG A O 1
ATOM 790 N N . ASP A 1 103 ? 55.908 -26.973 30.430 1.00 32.84 100 ASP A N 1
ATOM 791 C CA . ASP A 1 103 ? 55.058 -28.079 29.959 1.00 35.06 100 ASP A CA 1
ATOM 792 C C . ASP A 1 103 ? 55.475 -28.652 28.528 1.00 35.24 100 ASP A C 1
ATOM 793 O O . ASP A 1 103 ? 55.297 -27.974 27.470 1.00 35.73 100 ASP A O 1
ATOM 798 N N . THR A 1 104 ? 56.067 -29.863 28.512 1.00 35.80 101 THR A N 1
ATOM 799 C CA . THR A 1 104 ? 56.461 -30.574 27.285 1.00 35.46 101 THR A CA 1
ATOM 800 C C . THR A 1 104 ? 55.412 -30.386 26.187 1.00 36.09 101 THR A C 1
ATOM 801 O O . THR A 1 104 ? 55.749 -29.947 25.062 1.00 36.36 101 THR A O 1
ATOM 805 N N . GLU A 1 105 ? 54.137 -30.601 26.525 1.00 35.98 102 GLU A N 1
ATOM 806 C CA . GLU A 1 105 ? 53.038 -30.286 25.569 1.00 36.57 102 GLU A CA 1
ATOM 807 C C . GLU A 1 105 ? 52.941 -28.808 25.153 1.00 35.73 102 GLU A C 1
ATOM 808 O O . GLU A 1 105 ? 52.576 -28.515 24.024 1.00 36.82 102 GLU A O 1
ATOM 814 N N . GLU A 1 106 ? 53.255 -27.888 26.048 1.00 35.18 103 GLU A N 1
ATOM 815 C CA . GLU A 1 106 ? 53.108 -26.461 25.698 1.00 33.55 103 GLU A CA 1
ATOM 816 C C . G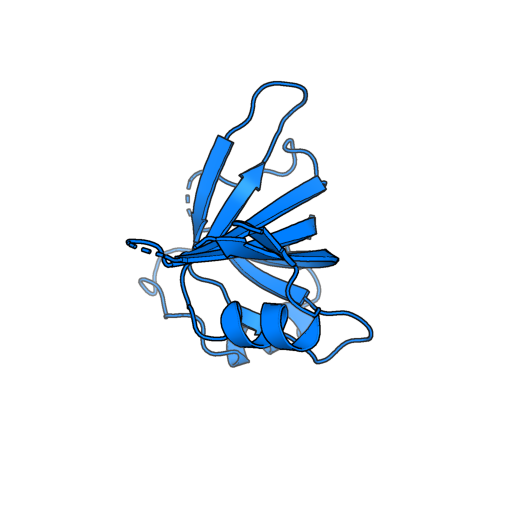LU A 1 106 ? 54.266 -25.902 24.809 1.00 32.82 103 GLU A C 1
ATOM 817 O O . GLU A 1 106 ? 54.001 -25.199 23.823 1.00 34.24 103 GLU A O 1
ATOM 823 N N . ALA A 1 107 ? 55.534 -26.168 25.151 1.00 31.84 104 ALA A N 1
ATOM 824 C CA . ALA A 1 107 ? 56.664 -25.989 24.207 1.00 32.00 104 ALA A CA 1
ATOM 825 C C . ALA A 1 107 ? 56.415 -26.492 22.757 1.00 32.31 104 ALA A C 1
ATOM 826 O O . ALA A 1 107 ? 56.739 -25.803 21.763 1.00 30.75 104 ALA A O 1
ATOM 828 N N . ARG A 1 108 ? 55.872 -27.705 22.654 1.00 31.46 105 ARG A N 1
ATOM 829 C CA . ARG A 1 108 ? 55.543 -28.337 21.384 1.00 32.15 105 ARG A CA 1
ATOM 830 C C . ARG A 1 108 ? 54.470 -27.556 20.598 1.00 32.12 105 ARG A C 1
ATOM 831 O O . ARG A 1 108 ? 54.611 -27.263 19.404 1.00 31.56 105 ARG A O 1
ATOM 839 N N . HIS A 1 109 ? 53.400 -27.222 21.303 1.00 33.09 106 HIS A N 1
ATOM 840 C CA . HIS A 1 109 ? 52.383 -26.285 20.852 1.00 33.53 106 HIS A CA 1
ATOM 841 C C . HIS A 1 109 ? 52.944 -24.888 20.417 1.00 33.34 106 HIS A C 1
ATOM 842 O O . HIS A 1 109 ? 52.658 -24.428 19.329 1.00 33.44 106 HIS A O 1
ATOM 849 N N . ALA A 1 110 ? 53.741 -24.246 21.261 1.00 33.51 107 ALA A N 1
ATOM 850 C CA . ALA A 1 110 ? 54.354 -22.953 20.909 1.00 33.95 107 ALA A CA 1
ATOM 851 C C . ALA A 1 110 ? 55.174 -23.043 19.601 1.00 34.60 107 ALA A C 1
ATOM 852 O O . ALA A 1 110 ? 55.172 -22.112 18.796 1.00 33.39 107 ALA A O 1
ATOM 854 N N . ASP A 1 111 ? 55.821 -24.190 19.393 1.00 35.16 108 ASP A N 1
ATOM 855 C CA . ASP A 1 111 ? 56.629 -24.446 18.202 1.00 36.68 108 ASP A CA 1
ATOM 856 C C . ASP A 1 111 ? 55.845 -24.591 16.881 1.00 36.94 108 ASP A C 1
ATOM 857 O O . ASP A 1 111 ? 56.451 -24.723 15.809 1.00 36.63 108 ASP A O 1
ATOM 862 N N . THR A 1 112 ? 54.512 -24.587 16.946 1.00 37.33 109 THR A N 1
ATOM 863 C CA . THR A 1 112 ? 53.690 -24.730 15.727 1.00 38.08 109 THR A CA 1
ATOM 864 C C . THR A 1 112 ? 53.110 -23.384 15.283 1.00 38.54 109 THR A C 1
ATOM 865 O O . THR A 1 112 ? 52.404 -23.291 14.263 1.00 38.00 109 THR A O 1
ATOM 869 N N . LEU A 1 113 ? 53.425 -22.343 16.047 1.00 38.81 110 LEU A N 1
ATOM 870 C CA . LEU A 1 113 ? 52.786 -21.046 15.870 1.00 39.98 110 LEU A CA 1
ATOM 871 C C . LEU A 1 113 ? 53.432 -20.129 14.826 1.00 40.51 110 LEU A C 1
ATOM 872 O O . LEU A 1 113 ? 52.907 -19.054 14.554 1.00 41.21 110 LEU A O 1
ATOM 877 N N . GLY A 1 114 ? 54.563 -20.541 14.266 1.00 41.83 111 GLY A N 1
ATOM 878 C CA . GLY A 1 114 ? 55.206 -19.813 13.171 1.00 42.93 111 GLY A CA 1
ATOM 879 C C . GLY A 1 114 ? 56.196 -18.722 13.574 1.00 44.40 111 GLY A C 1
ATOM 880 O O . GLY A 1 114 ? 56.322 -17.711 12.867 1.00 44.98 111 GLY A O 1
ATOM 881 N N . LEU A 1 115 ? 56.897 -18.892 14.700 1.00 44.26 112 LEU A N 1
ATOM 882 C CA . LEU A 1 115 ? 58.017 -18.000 15.025 1.00 44.58 112 LEU A CA 1
ATOM 883 C C . LEU A 1 115 ? 59.156 -18.281 14.066 1.00 46.20 112 LEU A C 1
ATOM 884 O O . LEU A 1 115 ? 59.327 -19.411 13.639 1.00 45.56 112 LEU A O 1
ATOM 889 N N . LYS A 1 116 ? 59.954 -17.270 13.747 1.00 48.52 113 LYS A N 1
ATOM 890 C CA . LYS A 1 116 ? 61.056 -17.463 12.803 1.00 51.31 113 LYS A CA 1
ATOM 891 C C . LYS A 1 116 ? 62.123 -18.442 13.342 1.00 52.42 113 LYS A C 1
ATOM 892 O O . LYS A 1 116 ? 62.639 -18.250 14.435 1.00 53.03 113 LYS A O 1
ATOM 898 N N . PRO A 1 117 ? 62.465 -19.491 12.573 1.00 53.71 114 PRO A N 1
ATOM 899 C CA . PRO A 1 117 ? 63.529 -20.383 13.061 1.00 54.36 114 PRO A CA 1
ATOM 900 C C . PRO A 1 117 ? 64.854 -19.654 13.353 1.00 54.79 114 PRO A C 1
ATOM 901 O O . PRO A 1 117 ? 65.254 -18.750 12.613 1.00 55.20 114 PRO A O 1
ATOM 905 N N . TRP A 1 118 ? 65.523 -20.050 14.424 1.00 55.14 115 TRP A N 1
ATOM 906 C CA . TRP A 1 118 ? 66.841 -19.514 14.717 1.00 55.61 115 TRP A CA 1
ATOM 907 C C . TRP A 1 118 ? 67.941 -20.358 14.058 1.00 56.27 115 TRP A C 1
ATOM 908 O O . TRP A 1 118 ? 67.652 -21.285 13.289 1.00 56.22 115 TRP A O 1
ATOM 919 N N . LEU A 1 119 ? 69.199 -20.013 14.320 1.00 56.96 116 LEU A N 1
ATOM 920 C CA . LEU A 1 119 ? 70.297 -20.914 13.974 1.00 57.57 116 LEU A CA 1
ATOM 921 C C . LEU A 1 119 ? 70.120 -22.208 14.784 1.00 57.75 116 LEU A C 1
ATOM 922 O O . LEU A 1 119 ? 69.954 -22.151 16.016 1.00 57.65 116 LEU A O 1
ATOM 927 N N . PRO A 1 120 ? 70.138 -23.372 14.092 1.00 57.86 117 PRO A N 1
ATOM 928 C CA . PRO A 1 120 ? 69.839 -24.704 14.654 1.00 57.88 117 PRO A CA 1
ATOM 929 C C . PRO A 1 120 ? 70.728 -25.154 15.826 1.00 57.85 117 PRO A C 1
ATOM 930 O O . PRO A 1 120 ? 70.544 -26.266 16.338 1.00 58.08 117 PRO A O 1
ATOM 934 N N . THR A 1 121 ? 71.665 -24.301 16.240 1.00 57.44 118 THR A N 1
ATOM 935 C CA . THR A 1 121 ? 72.642 -24.629 17.281 1.00 57.17 118 THR A CA 1
ATOM 936 C C . THR A 1 121 ? 72.346 -23.931 18.605 1.00 56.75 118 THR A C 1
ATOM 937 O O . THR A 1 121 ? 72.685 -24.453 19.675 1.00 57.23 118 THR A O 1
ATOM 941 N N . LEU A 1 122 ? 71.731 -22.751 18.528 1.00 55.59 119 LEU A N 1
ATOM 942 C CA . LEU A 1 122 ? 71.374 -21.989 19.713 1.00 54.44 119 LEU A CA 1
ATOM 943 C C . LEU A 1 122 ? 70.256 -22.703 20.478 1.00 53.08 119 LEU A C 1
ATOM 944 O O . LEU A 1 122 ? 69.125 -22.788 19.978 1.00 53.30 119 LEU A O 1
ATOM 949 N N . LYS A 1 123 ? 70.571 -23.227 21.667 1.00 50.72 120 LYS A N 1
ATOM 950 C CA . LYS A 1 123 ? 69.541 -23.700 22.593 1.00 48.58 120 LYS A CA 1
ATOM 951 C C . LYS A 1 123 ? 68.726 -22.480 23.033 1.00 46.53 120 LYS A C 1
ATOM 952 O O . LYS A 1 123 ? 69.243 -21.350 23.052 1.00 46.52 120 LYS A O 1
ATOM 958 N N . TYR A 1 124 ? 67.460 -22.710 23.384 1.00 43.43 121 TYR A N 1
ATOM 959 C CA . TYR A 1 124 ? 66.553 -21.622 23.731 1.00 40.85 121 TYR A CA 1
ATOM 960 C C . TYR A 1 124 ? 65.394 -22.108 24.594 1.00 38.97 121 TYR A C 1
ATOM 961 O O . TYR A 1 124 ? 65.184 -23.312 24.732 1.00 38.14 121 TYR A O 1
ATOM 970 N N . ASN A 1 125 ? 64.646 -21.170 25.172 1.00 36.80 122 ASN A N 1
ATOM 971 C CA . ASN A 1 125 ? 63.375 -21.503 25.788 1.00 34.60 122 ASN A CA 1
ATOM 972 C C . ASN A 1 125 ? 62.314 -20.605 25.182 1.00 32.61 122 ASN A C 1
ATOM 973 O O . ASN A 1 125 ? 62.610 -19.469 24.822 1.00 34.06 122 ASN A O 1
ATOM 978 N N . PHE A 1 126 ? 61.071 -21.058 25.162 1.00 30.48 123 PHE A N 1
ATOM 979 C CA . PHE A 1 126 ? 59.928 -20.176 24.914 1.00 31.17 123 PHE A CA 1
ATOM 980 C C . PHE A 1 126 ? 59.593 -19.442 26.209 1.00 30.25 123 PHE A C 1
ATOM 981 O O . PHE A 1 126 ? 59.776 -20.023 27.285 1.00 30.73 123 PHE A O 1
ATOM 989 N N . VAL A 1 127 ? 59.115 -18.215 26.125 1.00 29.14 124 VAL A N 1
ATOM 990 C CA . VAL A 1 127 ? 58.568 -17.512 27.289 1.00 28.90 124 VAL A CA 1
ATOM 991 C C . VAL A 1 127 ? 57.122 -17.274 26.884 1.00 29.11 124 VAL A C 1
ATOM 992 O O . VAL A 1 127 ? 56.878 -16.995 25.704 1.00 27.96 124 VAL A O 1
ATOM 996 N N . ARG A 1 128 ? 56.180 -17.494 27.806 1.00 28.83 125 ARG A N 1
ATOM 997 C CA . ARG A 1 128 ? 54.765 -17.210 27.618 1.00 28.68 125 ARG A CA 1
ATOM 998 C C . ARG A 1 128 ? 54.403 -15.973 28.428 1.00 29.50 125 ARG A C 1
ATOM 999 O O . ARG A 1 128 ? 54.751 -15.891 29.601 1.00 27.51 125 ARG A O 1
ATOM 1007 N N . ILE A 1 129 ? 53.676 -15.044 27.806 1.00 29.06 126 ILE A N 1
ATOM 1008 C CA . ILE A 1 129 ? 53.081 -13.926 28.530 1.00 30.44 126 ILE A CA 1
ATOM 1009 C C . ILE A 1 129 ? 51.594 -14.166 28.678 1.00 30.94 126 ILE A C 1
ATOM 1010 O O . ILE A 1 129 ? 50.897 -14.247 27.689 1.00 31.67 126 ILE A O 1
ATOM 1015 N N . ASP A 1 130 ? 51.119 -14.240 29.915 1.00 30.57 127 ASP A N 1
ATOM 1016 C CA . ASP A 1 130 ? 49.708 -14.284 30.195 1.00 31.75 127 ASP A CA 1
ATOM 1017 C C . ASP A 1 130 ? 49.240 -12.836 30.292 1.00 33.16 127 ASP A C 1
ATOM 1018 O O . ASP A 1 130 ? 49.677 -12.111 31.175 1.00 34.75 127 ASP A O 1
ATOM 1023 N N . VAL A 1 131 ? 48.340 -12.446 29.393 1.00 33.07 128 VAL A N 1
ATOM 1024 C CA . VAL A 1 131 ? 47.906 -11.072 29.234 1.00 34.87 128 VAL A CA 1
ATOM 1025 C C . VAL A 1 131 ? 46.776 -10.722 30.183 1.00 35.70 128 VAL A C 1
ATOM 1026 O O . VAL A 1 131 ? 45.748 -11.413 30.231 1.00 36.83 128 VAL A O 1
ATOM 1030 N N . ARG A 1 132 ? 47.009 -9.679 30.979 1.00 36.04 129 ARG A N 1
ATOM 1031 C CA . ARG A 1 132 ? 46.043 -9.169 31.974 1.00 36.62 129 ARG A CA 1
ATOM 1032 C C . ARG A 1 132 ? 45.230 -8.005 31.369 1.00 35.41 129 ARG A C 1
ATOM 1033 O O . ARG A 1 132 ? 44.047 -7.833 31.700 1.00 34.04 129 ARG A O 1
ATOM 1041 N N A GLU A 1 133 ? 45.877 -7.204 30.517 0.50 33.15 130 GLU A N 1
ATOM 1042 N N B GLU A 1 133 ? 45.860 -7.225 30.488 0.50 33.14 130 GLU A N 1
ATOM 1043 C CA A GLU A 1 133 ? 45.274 -5.972 29.962 0.50 33.43 130 GLU A CA 1
ATOM 1044 C CA B GLU A 1 133 ? 45.239 -5.997 29.949 0.50 33.39 130 GLU A CA 1
ATOM 1045 C C A GLU A 1 133 ? 45.798 -5.679 28.557 0.50 32.66 130 GLU A C 1
ATOM 1046 C C B GLU A 1 133 ? 45.819 -5.605 28.593 0.50 32.61 130 GLU A C 1
ATOM 1047 O O A GLU A 1 133 ? 46.970 -5.958 28.236 0.50 32.24 130 GLU A O 1
ATOM 1048 O O B GLU A 1 133 ? 47.036 -5.747 28.349 0.50 31.87 130 GLU A O 1
ATOM 1059 N N . VAL A 1 134 ? 44.951 -5.049 27.751 1.00 32.01 131 VAL A N 1
ATOM 1060 C CA . VAL A 1 134 ? 45.300 -4.706 26.369 1.00 32.17 131 VAL A CA 1
ATOM 1061 C C . VAL A 1 134 ? 44.979 -3.228 26.266 1.00 32.23 131 VAL A C 1
ATOM 1062 O O . VAL A 1 134 ? 43.863 -2.827 26.619 1.00 30.88 131 VAL A O 1
ATOM 1066 N N . SER A 1 135 ? 45.936 -2.409 25.847 1.00 31.12 132 SER A N 1
ATOM 1067 C CA . SER A 1 135 ? 45.608 -1.001 25.588 1.00 31.84 132 SER A CA 1
ATOM 1068 C C . SER A 1 135 ? 46.060 -0.567 24.226 1.00 30.24 132 SER A C 1
ATOM 1069 O O . SER A 1 135 ? 47.248 -0.513 23.971 1.00 28.68 132 SER A O 1
ATOM 1072 N N . GLY A 1 136 ? 45.130 -0.161 23.371 1.00 28.26 133 GLY A N 1
ATOM 1073 C CA . GLY A 1 136 ? 45.566 0.269 22.042 1.00 26.90 133 GLY A CA 1
ATOM 1074 C C . GLY A 1 136 ? 45.277 1.729 21.912 1.00 27.29 133 GLY A C 1
ATOM 1075 O O . GLY A 1 136 ? 44.258 2.199 22.390 1.00 26.09 133 GLY A O 1
ATOM 1076 N N . ARG A 1 137 ? 46.133 2.447 21.211 1.00 27.18 134 ARG A N 1
ATOM 1077 C CA . ARG A 1 137 ? 45.905 3.877 21.013 1.00 30.76 134 ARG A CA 1
ATOM 1078 C C . ARG A 1 137 ? 46.284 4.215 19.596 1.00 30.58 134 ARG A C 1
ATOM 1079 O O . ARG A 1 137 ? 47.233 3.643 19.073 1.00 31.07 134 ARG A O 1
ATOM 1087 N N . ALA A 1 138 ? 45.564 5.144 18.996 1.00 31.92 135 ALA A N 1
ATOM 1088 C CA . ALA A 1 138 ? 45.994 5.741 17.778 1.00 33.56 135 ALA A CA 1
ATOM 1089 C C . ALA A 1 138 ? 46.164 7.225 18.088 1.00 35.53 135 ALA A C 1
ATOM 1090 O O . ALA A 1 138 ? 45.346 7.846 18.769 1.00 36.43 135 ALA A O 1
ATOM 1092 N N . PHE A 1 139 ? 47.206 7.776 17.508 1.00 38.48 136 PHE A N 1
ATOM 1093 C CA . PHE A 1 139 ? 47.590 9.165 17.664 1.00 41.21 136 PHE A CA 1
ATOM 1094 C C . PHE A 1 139 ? 47.507 9.883 16.317 1.00 41.93 136 PHE A C 1
ATOM 1095 O O . PHE A 1 139 ? 48.141 9.441 15.380 1.00 42.46 136 PHE A O 1
ATOM 1103 N N . VAL A 1 140 ? 46.748 10.980 16.221 1.00 43.14 137 VAL A N 1
ATOM 1104 C CA . VAL A 1 140 ? 46.693 11.801 15.013 1.00 44.54 137 VAL A CA 1
ATOM 1105 C C . VAL A 1 140 ? 46.994 13.276 15.312 1.00 45.08 137 VAL A C 1
ATOM 1106 O O . VAL A 1 140 ? 48.020 13.804 14.880 1.00 45.40 137 VAL A O 1
#

Radius of gyration: 14.83 Å; Cα contacts (8 Å, |Δi|>4): 258; chains: 1; bounding box: 34×45×30 Å

Secondary structure (DSSP, 8-state):
--EEEEPHHHHHHHHHT-SEEEEEEEETTEEEEEEEEEEEE-SSSS-EEEEEE---SS-TTS-SEEEEEEEE---EEEEEEEEEEEE---HHHHHHHTTS-PPP--TT---EEEEEEEEEEEEEEE-